Protein AF-A0A358D913-F1 (afdb_monomer_lite)

Foldseek 3Di:
DQLVVQADDFFLLVRQLVVCVVVVHPPVCSNVVSVVLCVVLVNPDDRRDTLVPDDSSSSVSSRD

Radius of gyration: 11.0 Å; chains: 1; bounding box: 21×25×27 Å

Structure (mmCIF, N/CA/C/O backbone):
data_AF-A0A358D913-F1
#
_entry.id   AF-A0A358D913-F1
#
loop_
_atom_site.group_PDB
_atom_site.id
_atom_site.type_symbol
_atom_site.label_atom_id
_atom_site.label_alt_id
_atom_site.label_comp_id
_atom_site.label_asym_id
_atom_site.label_entity_id
_atom_site.label_seq_id
_atom_site.pdbx_PDB_ins_code
_atom_site.Cartn_x
_atom_site.Cartn_y
_atom_site.Cartn_z
_atom_site.occupancy
_atom_site.B_iso_or_equiv
_atom_site.auth_seq_id
_atom_site.auth_comp_id
_atom_site.auth_asym_id
_atom_site.auth_atom_id
_atom_site.pdbx_PDB_model_num
ATOM 1 N N . GLN A 1 1 ? 6.759 15.425 -9.745 1.00 53.50 1 GLN A N 1
ATOM 2 C CA . GLN A 1 1 ? 7.037 14.732 -8.473 1.00 53.50 1 GLN A CA 1
ATOM 3 C C . GLN A 1 1 ? 7.807 13.476 -8.839 1.00 53.50 1 GLN A C 1
ATOM 5 O O . GLN A 1 1 ? 7.435 12.859 -9.830 1.00 53.50 1 GLN A O 1
ATOM 10 N N . ASP A 1 2 ? 8.908 13.189 -8.148 1.00 62.25 2 ASP A N 1
ATOM 11 C CA . ASP A 1 2 ? 9.699 11.971 -8.352 1.00 62.25 2 ASP A CA 1
ATOM 12 C C . ASP A 1 2 ? 8.977 10.806 -7.648 1.00 62.25 2 ASP A C 1
ATOM 14 O O . ASP A 1 2 ? 8.831 10.875 -6.429 1.00 62.25 2 ASP A O 1
ATOM 18 N N . PRO A 1 3 ? 8.461 9.788 -8.362 1.00 58.62 3 PRO A N 1
ATOM 19 C CA . PRO A 1 3 ? 7.760 8.661 -7.742 1.00 58.62 3 PRO A CA 1
ATOM 20 C C . PRO A 1 3 ? 8.630 7.901 -6.734 1.00 58.62 3 PRO A C 1
ATOM 22 O O . PRO A 1 3 ? 8.100 7.286 -5.813 1.00 58.62 3 PRO A O 1
ATOM 25 N N . ASP A 1 4 ? 9.958 7.962 -6.885 1.00 60.97 4 ASP A N 1
ATOM 26 C CA . ASP A 1 4 ? 10.890 7.261 -6.004 1.00 60.97 4 ASP A CA 1
ATOM 27 C C . ASP A 1 4 ? 10.974 7.890 -4.606 1.00 60.97 4 ASP A C 1
ATOM 29 O O . ASP A 1 4 ? 11.406 7.222 -3.669 1.00 60.97 4 ASP A O 1
ATOM 33 N N . SER A 1 5 ? 10.530 9.140 -4.421 1.00 63.38 5 SER A N 1
ATOM 34 C CA . SER A 1 5 ? 10.570 9.800 -3.108 1.00 63.38 5 SER A CA 1
ATOM 35 C C . SER A 1 5 ? 9.408 9.429 -2.183 1.00 63.38 5 SER A C 1
ATOM 37 O O . SER A 1 5 ? 9.405 9.851 -1.027 1.00 63.38 5 SER A O 1
ATOM 39 N N . GLN A 1 6 ? 8.424 8.668 -2.677 1.00 64.38 6 GLN A N 1
ATOM 40 C CA . GLN A 1 6 ? 7.198 8.345 -1.938 1.00 64.38 6 GLN A CA 1
ATOM 41 C C . GLN A 1 6 ? 7.151 6.913 -1.396 1.00 64.38 6 GLN A C 1
ATOM 43 O O . GLN A 1 6 ? 6.241 6.604 -0.640 1.00 64.38 6 GLN A O 1
ATOM 48 N N . VAL A 1 7 ? 8.122 6.064 -1.744 1.00 74.75 7 VAL A N 1
ATOM 49 C CA . VAL A 1 7 ? 8.209 4.683 -1.251 1.00 74.75 7 VAL A CA 1
ATOM 50 C C . VAL A 1 7 ? 9.133 4.628 -0.035 1.00 74.75 7 VAL A C 1
ATOM 52 O O . VAL A 1 7 ? 10.307 4.992 -0.127 1.00 74.75 7 VAL A O 1
ATOM 55 N N . VAL A 1 8 ? 8.624 4.145 1.096 1.00 77.25 8 VAL A N 1
ATOM 56 C CA . VAL A 1 8 ? 9.341 4.088 2.381 1.00 77.25 8 VAL A CA 1
ATOM 57 C C . VAL A 1 8 ? 9.822 2.668 2.715 1.00 77.25 8 VAL A C 1
ATOM 59 O O . VAL A 1 8 ? 10.849 2.485 3.372 1.00 77.25 8 VAL A O 1
ATOM 62 N N . LEU A 1 9 ? 9.101 1.649 2.256 1.00 88.44 9 LEU A N 1
ATOM 63 C CA . LEU A 1 9 ? 9.226 0.247 2.628 1.00 88.44 9 LEU A CA 1
ATOM 64 C C . LEU A 1 9 ? 9.612 -0.634 1.434 1.00 88.44 9 LEU A C 1
ATOM 66 O O . LEU A 1 9 ? 9.446 -0.307 0.259 1.00 88.44 9 LEU A O 1
ATOM 70 N N . ALA A 1 10 ? 10.179 -1.800 1.752 1.00 90.75 10 ALA A N 1
ATOM 71 C CA . ALA A 1 10 ? 10.779 -2.692 0.760 1.00 90.75 10 ALA A CA 1
ATOM 72 C C . ALA A 1 10 ? 9.761 -3.551 -0.009 1.00 90.75 10 ALA A C 1
ATOM 74 O O . ALA A 1 10 ? 10.107 -4.097 -1.060 1.00 90.75 10 ALA A O 1
ATOM 75 N N . ARG A 1 11 ? 8.541 -3.713 0.520 1.00 96.06 11 ARG A N 1
ATOM 76 C CA . ARG A 1 11 ? 7.498 -4.606 -0.009 1.00 96.06 11 ARG A CA 1
ATOM 77 C C . ARG A 1 11 ? 6.216 -3.826 -0.255 1.00 96.06 11 ARG A C 1
ATOM 79 O O . ARG A 1 11 ? 5.827 -3.011 0.575 1.00 96.06 11 ARG A O 1
ATOM 86 N N . VAL A 1 12 ? 5.557 -4.116 -1.374 1.00 95.94 12 VAL A N 1
ATOM 87 C CA . VAL A 1 12 ? 4.344 -3.409 -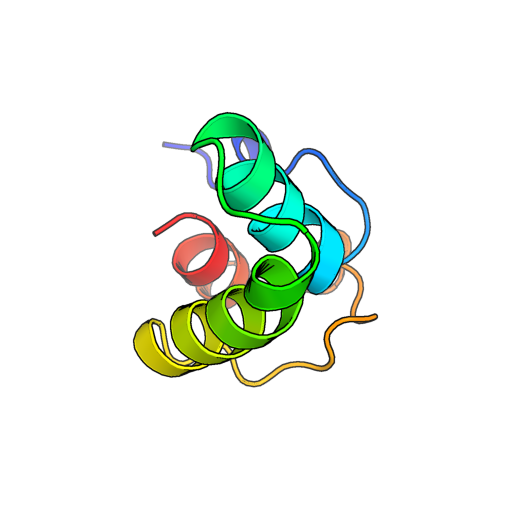1.817 1.00 95.94 12 VAL A CA 1
ATOM 88 C C . VAL A 1 12 ? 3.242 -3.447 -0.761 1.00 95.94 12 VAL A C 1
ATOM 90 O O . VAL A 1 12 ? 2.652 -2.417 -0.454 1.00 95.94 12 VAL A O 1
ATOM 93 N N . GLY A 1 13 ? 2.985 -4.615 -0.171 1.00 96.62 13 GLY A N 1
ATOM 94 C CA . GLY A 1 13 ? 1.955 -4.751 0.855 1.00 96.62 13 GLY A CA 1
ATOM 95 C C . GLY A 1 13 ? 2.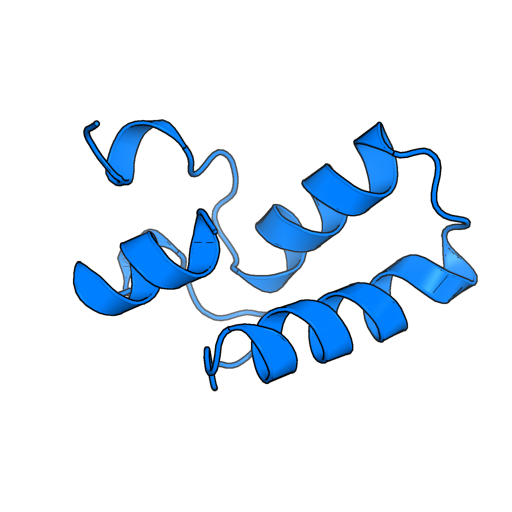255 -3.935 2.109 1.00 96.62 13 GLY A C 1
ATOM 96 O O . GLY A 1 13 ? 1.343 -3.328 2.663 1.00 96.62 13 GLY A O 1
ATOM 97 N N . ASP A 1 14 ? 3.523 -3.886 2.523 1.00 96.12 14 ASP A N 1
ATOM 98 C CA . ASP A 1 14 ? 3.936 -3.150 3.718 1.00 96.12 14 ASP A CA 1
ATOM 99 C C . ASP A 1 14 ? 3.823 -1.634 3.488 1.00 96.12 14 ASP A C 1
ATOM 101 O O . ASP A 1 14 ? 3.350 -0.922 4.369 1.00 96.12 14 ASP A O 1
ATOM 105 N N . GLU A 1 15 ? 4.172 -1.146 2.290 1.00 95.00 15 GLU A N 1
ATOM 106 C CA . GLU A 1 15 ? 4.016 0.265 1.897 1.00 95.00 15 GLU A CA 1
ATOM 107 C C . GLU A 1 15 ? 2.564 0.742 2.035 1.00 95.00 15 GLU A C 1
ATOM 109 O O . GLU A 1 15 ? 2.275 1.742 2.694 1.00 95.00 15 GLU A O 1
ATOM 114 N N . VAL A 1 16 ? 1.622 -0.007 1.458 1.00 95.88 16 VAL A N 1
ATOM 115 C CA . VAL A 1 16 ? 0.197 0.348 1.508 1.00 95.88 16 VAL A CA 1
ATOM 116 C C . VAL A 1 16 ? -0.360 0.175 2.927 1.00 95.88 16 VAL A C 1
ATOM 118 O O . VAL A 1 16 ? -1.182 0.976 3.383 1.00 95.88 16 VAL A O 1
ATOM 121 N N . ALA A 1 17 ? 0.108 -0.841 3.660 1.00 96.75 17 ALA A N 1
ATOM 122 C CA . ALA A 1 17 ? -0.267 -1.050 5.055 1.00 96.75 17 ALA A CA 1
ATOM 123 C C . ALA A 1 17 ? 0.176 0.123 5.939 1.00 96.75 17 ALA A C 1
ATOM 125 O O . ALA A 1 17 ? -0.602 0.561 6.783 1.00 96.75 17 ALA A O 1
ATOM 126 N N . PHE A 1 18 ? 1.362 0.687 5.701 1.00 94.62 18 PHE A N 1
ATOM 127 C CA . PHE A 1 18 ? 1.854 1.863 6.420 1.00 94.62 18 PHE A CA 1
ATOM 128 C C . PHE A 1 18 ? 0.932 3.077 6.243 1.00 94.62 18 PHE A C 1
ATOM 130 O O . PHE A 1 18 ? 0.613 3.770 7.211 1.00 94.62 18 PHE A O 1
ATOM 137 N N . GLY A 1 19 ? 0.417 3.301 5.030 1.00 93.19 19 GLY A N 1
ATOM 138 C CA . GLY A 1 19 ? -0.626 4.303 4.790 1.00 93.19 19 GLY A CA 1
ATOM 139 C C . GLY A 1 19 ? -1.895 4.043 5.614 1.00 93.19 19 GLY A C 1
ATOM 140 O O . GLY A 1 19 ? -2.426 4.960 6.241 1.00 93.19 19 GLY A O 1
ATOM 141 N N . CYS A 1 20 ? -2.350 2.789 5.684 1.00 95.06 20 CYS A N 1
ATOM 142 C CA . CYS A 1 20 ? -3.514 2.401 6.489 1.00 95.06 20 CYS A CA 1
ATOM 143 C C . CYS A 1 20 ? -3.292 2.616 7.998 1.00 95.06 20 CYS A C 1
ATOM 145 O O . CYS A 1 20 ? -4.195 3.098 8.685 1.00 95.06 20 CYS A O 1
ATOM 147 N N . GLU A 1 21 ? -2.102 2.295 8.515 1.00 95.88 21 GLU A N 1
ATOM 148 C CA . GLU A 1 21 ? -1.734 2.515 9.920 1.00 95.88 21 GLU A CA 1
ATOM 149 C C . GLU A 1 21 ? -1.756 4.005 10.276 1.00 95.88 21 GLU A C 1
ATOM 151 O O . GLU A 1 21 ? -2.347 4.392 11.286 1.00 95.88 21 GLU A O 1
ATOM 156 N N . ASN A 1 22 ? -1.200 4.857 9.408 1.00 94.69 22 ASN A N 1
ATOM 157 C CA . ASN A 1 22 ? -1.213 6.311 9.593 1.00 94.69 22 ASN A CA 1
ATOM 158 C C . ASN A 1 22 ? -2.632 6.902 9.580 1.00 94.69 22 ASN A C 1
ATOM 160 O O . ASN A 1 22 ? -2.884 7.925 10.216 1.00 94.69 22 ASN A O 1
ATOM 164 N N . LEU A 1 23 ? -3.569 6.251 8.885 1.00 95.31 23 LEU A N 1
ATOM 165 C CA . LEU A 1 23 ? -4.989 6.610 8.861 1.00 95.31 23 LEU A CA 1
ATOM 166 C C . LEU A 1 23 ? -5.789 6.023 10.039 1.00 95.31 23 LEU A C 1
ATOM 168 O O . LEU A 1 23 ? -6.989 6.278 10.142 1.00 95.31 23 LEU A O 1
ATOM 172 N N . GLY A 1 24 ? -5.154 5.248 10.925 1.00 97.19 24 GLY A N 1
ATOM 173 C CA . GLY A 1 24 ? -5.804 4.644 12.089 1.00 97.19 24 GLY A CA 1
ATOM 174 C C . GLY A 1 24 ? -6.756 3.495 11.747 1.00 97.19 24 GLY A C 1
ATOM 175 O O . GLY A 1 24 ? -7.698 3.239 12.497 1.00 97.19 24 GLY A O 1
ATOM 176 N N . VAL A 1 25 ? -6.545 2.811 10.618 1.00 97.62 25 VAL A N 1
ATOM 177 C CA . VAL A 1 25 ? -7.339 1.633 10.238 1.00 97.62 25 VAL A CA 1
ATOM 178 C C . VAL A 1 25 ? -7.111 0.499 11.255 1.00 97.62 25 VAL A C 1
ATOM 180 O O . VAL A 1 25 ? -5.956 0.218 11.589 1.00 97.62 25 VAL A O 1
ATOM 183 N N . PRO A 1 26 ? -8.168 -0.189 11.739 1.00 98.12 26 PRO A N 1
ATOM 184 C CA . PRO A 1 26 ? -8.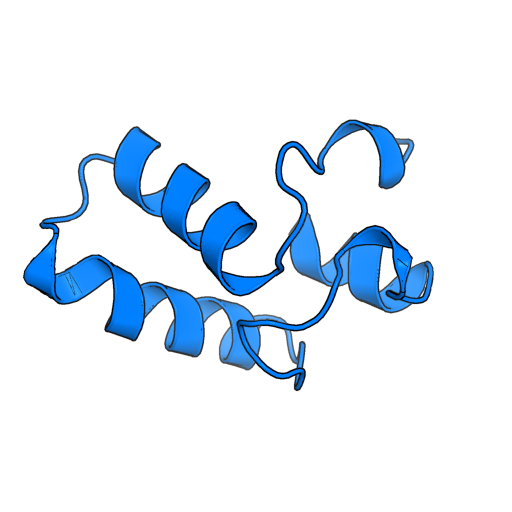020 -1.345 12.623 1.00 98.12 26 PRO A CA 1
ATOM 185 C C . PRO A 1 26 ? -7.158 -2.442 11.994 1.00 98.12 26 PRO A C 1
ATOM 187 O O . PRO A 1 26 ? -7.292 -2.749 10.808 1.00 98.12 26 PRO A O 1
ATOM 190 N N . ARG A 1 27 ? -6.280 -3.063 12.788 1.00 95.94 27 ARG A N 1
ATOM 191 C CA . ARG A 1 27 ? -5.263 -4.016 12.303 1.00 95.94 27 ARG A CA 1
ATOM 192 C C . ARG A 1 27 ? -5.868 -5.185 11.525 1.00 95.94 27 ARG A C 1
ATOM 194 O O . ARG A 1 27 ? -5.285 -5.650 10.548 1.00 95.94 27 ARG A O 1
ATOM 201 N N . GLU A 1 28 ? -7.020 -5.661 11.969 1.00 97.56 28 GLU A N 1
ATOM 202 C CA . GLU A 1 28 ? -7.790 -6.736 11.356 1.00 97.56 28 GLU A CA 1
ATOM 203 C C . GLU A 1 28 ? -8.333 -6.376 9.962 1.00 97.56 28 GLU A C 1
ATOM 205 O O . GLU A 1 28 ? -8.550 -7.272 9.149 1.00 97.56 28 GLU A O 1
ATOM 210 N N . GLU A 1 29 ? -8.490 -5.085 9.656 1.00 98.06 29 GLU A N 1
ATOM 211 C CA . GLU A 1 29 ? -8.986 -4.589 8.369 1.00 98.06 29 GLU A CA 1
ATOM 212 C C . GLU A 1 29 ? -7.864 -4.246 7.382 1.00 98.06 29 GLU A C 1
ATOM 214 O O . GLU A 1 29 ? -8.095 -4.278 6.171 1.00 98.06 29 GLU A O 1
ATOM 219 N N . ILE A 1 30 ? -6.654 -3.939 7.873 1.00 97.94 30 ILE A N 1
ATOM 220 C CA . ILE A 1 30 ? -5.545 -3.411 7.058 1.00 97.94 30 ILE A CA 1
ATOM 221 C C . ILE A 1 30 ? -5.309 -4.264 5.814 1.00 97.94 30 ILE A C 1
ATOM 223 O O . ILE A 1 30 ? -5.318 -3.745 4.704 1.00 97.94 30 ILE A O 1
ATOM 227 N N . TRP A 1 31 ? -5.151 -5.579 5.962 1.00 97.38 31 TRP A N 1
ATOM 228 C CA . TRP A 1 31 ? -4.815 -6.437 4.823 1.00 97.38 31 TRP A CA 1
ATOM 229 C C . TRP A 1 31 ? -5.946 -6.589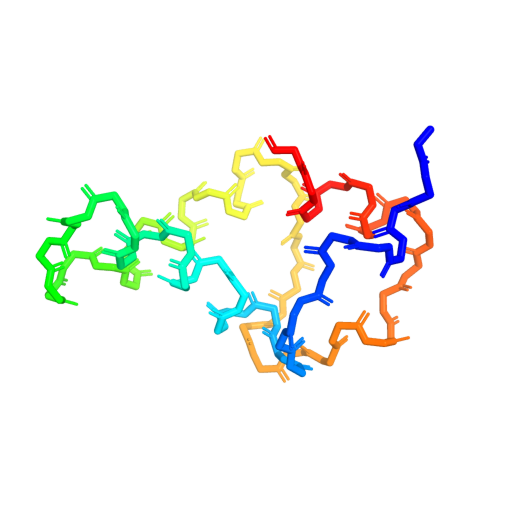 3.802 1.00 97.38 31 TRP A C 1
ATOM 231 O O . TRP A 1 31 ? -5.657 -6.837 2.632 1.00 97.38 31 TRP A O 1
ATOM 241 N N . SER A 1 32 ? -7.211 -6.428 4.212 1.00 97.69 32 SER A N 1
ATOM 242 C CA . SER A 1 32 ? -8.325 -6.339 3.256 1.00 97.69 32 SER A CA 1
ATOM 243 C C . SER A 1 32 ? -8.205 -5.053 2.450 1.00 97.69 32 SER A C 1
ATOM 245 O O . SER A 1 32 ? -8.161 -5.094 1.223 1.00 97.69 32 SER A O 1
ATOM 247 N N . ARG A 1 33 ? -8.024 -3.922 3.144 1.00 97.50 33 ARG A N 1
ATOM 248 C CA . ARG A 1 33 ? -7.914 -2.604 2.510 1.00 97.50 33 ARG A CA 1
ATOM 249 C C . ARG A 1 33 ? -6.684 -2.461 1.623 1.00 97.50 33 ARG A C 1
ATOM 251 O O . ARG A 1 33 ? -6.769 -1.815 0.590 1.00 97.50 33 ARG A O 1
ATOM 258 N N . VAL A 1 34 ? -5.565 -3.092 1.980 1.00 97.44 34 VAL A N 1
ATOM 259 C CA . VAL A 1 34 ? -4.361 -3.143 1.139 1.00 97.44 34 VAL A CA 1
ATOM 260 C C . VAL A 1 34 ? -4.673 -3.798 -0.205 1.00 97.44 34 VAL A C 1
ATOM 262 O O . VAL A 1 34 ? -4.313 -3.252 -1.242 1.00 97.44 34 VAL A O 1
ATOM 265 N N . ARG A 1 35 ? -5.362 -4.946 -0.202 1.00 96.75 35 ARG A N 1
ATOM 266 C CA . ARG A 1 35 ? -5.744 -5.633 -1.447 1.00 96.75 35 ARG A CA 1
ATOM 267 C C . ARG A 1 35 ? -6.709 -4.785 -2.266 1.00 96.75 35 ARG A C 1
ATOM 269 O O . ARG A 1 35 ? -6.461 -4.570 -3.444 1.00 96.75 35 ARG A O 1
ATOM 276 N N . GLU A 1 36 ? -7.737 -4.237 -1.622 1.00 97.00 36 GLU A N 1
ATOM 277 C CA . GLU A 1 36 ? -8.706 -3.354 -2.278 1.00 97.00 36 GLU A CA 1
ATOM 278 C C . GLU A 1 36 ? -8.029 -2.125 -2.903 1.00 97.00 36 GLU A C 1
ATOM 280 O O . GLU A 1 36 ? -8.320 -1.779 -4.043 1.00 97.00 36 GLU A O 1
ATOM 285 N N . ALA A 1 37 ? -7.089 -1.487 -2.202 1.00 96.06 37 ALA A N 1
ATOM 286 C CA . ALA A 1 37 ? -6.353 -0.334 -2.713 1.00 96.06 37 ALA A CA 1
ATOM 287 C C . ALA A 1 37 ? -5.507 -0.687 -3.945 1.00 96.06 37 ALA A C 1
ATOM 289 O O . ALA A 1 37 ? -5.549 0.034 -4.941 1.00 96.06 37 ALA A O 1
ATOM 290 N N . LEU A 1 38 ? -4.784 -1.812 -3.903 1.00 96.75 38 LEU A N 1
ATOM 291 C CA . LEU A 1 38 ? -3.989 -2.290 -5.038 1.00 96.75 38 LEU A CA 1
ATOM 292 C C . LEU A 1 38 ? -4.867 -2.617 -6.252 1.00 96.75 38 LEU A C 1
ATOM 294 O O . LEU A 1 38 ? -4.520 -2.238 -7.374 1.00 96.75 38 LEU A O 1
ATOM 298 N N . ASP A 1 39 ? -6.023 -3.243 -6.029 1.00 96.25 39 ASP A N 1
ATOM 299 C CA . ASP A 1 39 ? -7.000 -3.539 -7.079 1.00 96.25 39 ASP A CA 1
ATOM 300 C C . ASP A 1 39 ? -7.564 -2.248 -7.699 1.00 96.25 39 ASP A C 1
ATOM 302 O O . ASP A 1 39 ? -7.655 -2.135 -8.924 1.00 96.25 39 ASP A O 1
ATOM 306 N N . LEU A 1 40 ? -7.883 -1.239 -6.878 1.00 96.50 40 LEU A N 1
ATOM 307 C CA . LEU A 1 40 ? -8.421 0.052 -7.329 1.00 96.50 40 LEU A CA 1
ATOM 308 C C . LEU A 1 40 ? -7.459 0.813 -8.248 1.00 96.50 40 LEU A C 1
ATOM 310 O O . LEU A 1 40 ? -7.901 1.438 -9.214 1.00 96.50 40 LEU A O 1
ATOM 314 N N . VAL A 1 41 ? -6.153 0.751 -7.976 1.00 94.69 41 VAL A N 1
ATOM 315 C CA . VAL A 1 41 ? -5.127 1.387 -8.822 1.00 94.69 41 VAL A CA 1
ATOM 316 C C . VAL A 1 41 ? -4.630 0.472 -9.947 1.00 94.69 41 VAL A C 1
ATOM 318 O O . VAL A 1 41 ? -3.795 0.887 -10.754 1.00 94.69 41 VAL A O 1
ATOM 321 N N . GLY A 1 42 ? -5.136 -0.764 -10.035 1.00 95.75 42 GLY A N 1
ATOM 322 C CA . GLY A 1 42 ? -4.736 -1.749 -11.041 1.00 95.75 42 GLY A CA 1
ATOM 323 C C . GLY A 1 42 ? -3.277 -2.196 -10.903 1.00 95.75 42 GLY A C 1
ATOM 324 O O . GLY A 1 42 ? -2.584 -2.391 -11.909 1.00 95.75 42 GLY A O 1
ATOM 325 N N . LEU A 1 43 ? -2.778 -2.299 -9.669 1.00 96.44 43 LEU A N 1
ATOM 326 C CA . LEU A 1 43 ? -1.438 -2.788 -9.358 1.00 96.44 43 LEU A CA 1
ATOM 327 C C . LEU A 1 43 ? -1.493 -4.269 -8.956 1.00 96.44 43 LEU A C 1
ATOM 329 O O . LEU A 1 43 ? -1.424 -4.623 -7.784 1.00 96.44 43 LEU A O 1
ATOM 333 N N . ASP A 1 44 ? -1.584 -5.130 -9.969 1.00 94.31 44 ASP A N 1
ATOM 334 C CA . ASP A 1 44 ? -1.612 -6.588 -9.814 1.00 94.31 44 ASP A CA 1
ATOM 335 C C . ASP A 1 44 ? -0.194 -7.152 -9.615 1.00 94.31 44 ASP A C 1
ATOM 337 O O . ASP A 1 44 ? 0.499 -7.536 -10.562 1.00 94.31 44 ASP A O 1
ATOM 341 N N . VAL A 1 45 ? 0.282 -7.112 -8.369 1.00 94.75 45 VAL A N 1
ATOM 342 C CA . VAL A 1 45 ? 1.546 -7.723 -7.939 1.00 94.75 45 VAL A CA 1
ATOM 343 C C . VAL A 1 45 ? 1.367 -8.407 -6.581 1.00 94.75 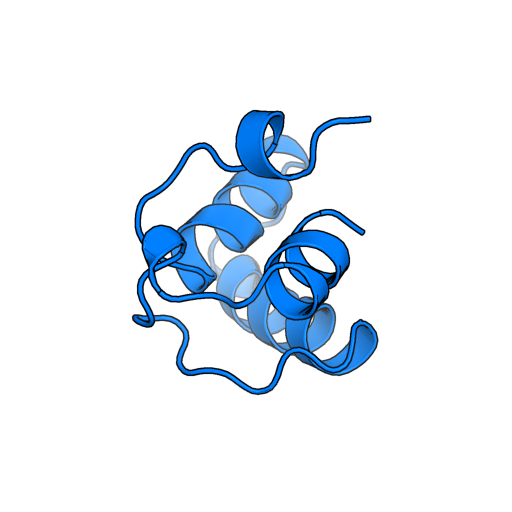45 VAL A C 1
ATOM 345 O O . VAL A 1 45 ? 0.534 -7.982 -5.777 1.00 94.75 45 VAL A O 1
ATOM 348 N N . PRO A 1 46 ? 2.167 -9.442 -6.269 1.00 96.50 46 PRO A N 1
ATOM 349 C CA . PRO A 1 46 ? 2.174 -10.034 -4.937 1.00 96.50 46 PRO A CA 1
ATOM 350 C C . PRO A 1 46 ? 2.477 -8.999 -3.841 1.00 96.50 46 PRO A C 1
ATOM 352 O O . PRO A 1 46 ? 3.311 -8.114 -4.024 1.00 96.50 46 PRO A O 1
ATOM 355 N N . LEU A 1 47 ? 1.860 -9.135 -2.664 1.00 95.81 47 LEU A N 1
ATOM 356 C CA . LEU A 1 47 ? 2.104 -8.225 -1.532 1.00 95.81 47 LEU A CA 1
ATOM 357 C C . LEU A 1 47 ? 3.564 -8.243 -1.056 1.00 95.81 47 LEU A C 1
ATOM 359 O O . LEU A 1 47 ? 4.060 -7.262 -0.507 1.00 95.81 47 LEU A O 1
ATOM 363 N N . ASP A 1 48 ? 4.254 -9.364 -1.254 1.00 96.44 48 ASP A N 1
ATOM 364 C CA . ASP A 1 48 ? 5.668 -9.539 -0.942 1.00 96.44 48 ASP A CA 1
ATOM 365 C C . ASP A 1 48 ? 6.615 -9.061 -2.045 1.00 96.44 48 ASP A C 1
ATOM 367 O O . ASP A 1 48 ? 7.834 -9.121 -1.869 1.00 96.44 48 ASP A O 1
ATOM 371 N N . HIS A 1 49 ? 6.070 -8.566 -3.158 1.00 96.56 49 HIS A N 1
ATOM 372 C CA . HIS A 1 49 ? 6.854 -8.049 -4.262 1.00 96.56 49 HIS A CA 1
ATOM 373 C C . HIS A 1 49 ? 7.688 -6.849 -3.819 1.00 96.56 49 HIS A C 1
ATOM 375 O O . HIS A 1 49 ? 7.220 -5.979 -3.078 1.00 96.56 49 HIS A O 1
ATOM 381 N N . SER A 1 50 ? 8.936 -6.798 -4.284 1.00 95.56 50 SER A N 1
ATOM 382 C CA . SER A 1 50 ? 9.833 -5.715 -3.911 1.00 95.56 50 SER A CA 1
ATOM 383 C C . SER A 1 50 ? 9.433 -4.414 -4.596 1.00 95.56 50 SER A C 1
ATOM 385 O O . SER A 1 50 ? 9.252 -4.375 -5.812 1.00 95.56 50 SER A O 1
ATOM 387 N N . THR A 1 51 ? 9.361 -3.326 -3.836 1.00 93.06 51 THR A N 1
ATOM 388 C CA . THR A 1 51 ? 9.040 -1.994 -4.368 1.00 93.06 51 THR A CA 1
ATOM 389 C C . THR A 1 51 ? 10.100 -1.476 -5.346 1.00 93.06 51 THR A C 1
ATOM 391 O O . THR A 1 51 ? 9.781 -0.743 -6.283 1.00 93.06 51 THR A O 1
ATOM 394 N N . THR A 1 52 ? 11.356 -1.912 -5.209 1.00 92.00 52 THR A N 1
ATOM 395 C CA . THR A 1 52 ? 12.448 -1.551 -6.130 1.00 92.00 52 THR A CA 1
ATOM 396 C C . THR A 1 52 ? 12.378 -2.287 -7.467 1.00 92.00 52 THR A C 1
ATOM 398 O O . THR A 1 52 ? 12.946 -1.810 -8.448 1.00 92.00 52 THR A O 1
ATOM 401 N N . ALA A 1 53 ? 11.663 -3.415 -7.527 1.00 93.50 53 ALA A N 1
ATOM 402 C CA . ALA A 1 53 ? 11.450 -4.194 -8.746 1.00 93.50 53 ALA A CA 1
ATOM 403 C C . ALA A 1 53 ? 10.277 -3.671 -9.597 1.00 93.50 53 ALA A C 1
ATOM 405 O O . ALA A 1 53 ? 10.079 -4.131 -10.722 1.00 93.50 53 ALA A O 1
ATOM 406 N N . LEU A 1 54 ? 9.518 -2.695 -9.089 1.00 93.19 54 LEU A N 1
ATOM 407 C CA . LEU A 1 54 ? 8.427 -2.070 -9.826 1.00 93.19 54 LEU A CA 1
ATOM 408 C C . LEU A 1 54 ? 8.953 -1.206 -10.975 1.00 93.19 54 LEU A C 1
ATOM 410 O O . LEU A 1 54 ? 9.864 -0.389 -10.816 1.00 93.19 54 LEU A O 1
ATOM 414 N N . SER A 1 55 ? 8.307 -1.324 -12.134 1.00 93.44 55 SER A N 1
ATOM 415 C CA . SER A 1 55 ? 8.471 -0.363 -13.226 1.00 93.44 55 SER A CA 1
ATOM 416 C C . SER A 1 55 ? 8.027 1.041 -12.797 1.00 93.44 55 SER A C 1
ATOM 418 O O . SER A 1 55 ? 7.210 1.197 -11.888 1.00 93.44 55 SER A O 1
ATOM 420 N N . GLY A 1 56 ? 8.488 2.082 -13.496 1.00 91.38 56 GLY A N 1
ATOM 421 C CA . GLY A 1 56 ? 8.103 3.466 -13.183 1.00 91.38 56 GLY A CA 1
ATOM 422 C C . GLY A 1 56 ? 6.584 3.695 -13.169 1.00 91.38 56 GLY A C 1
ATOM 423 O O . GLY A 1 56 ? 6.071 4.363 -12.277 1.00 91.38 56 GLY A O 1
ATOM 424 N N . GLY A 1 57 ? 5.842 3.072 -14.092 1.00 92.38 57 GLY A N 1
ATOM 425 C CA . GLY A 1 57 ? 4.377 3.152 -14.114 1.00 92.38 57 GLY A CA 1
ATOM 426 C C . GLY A 1 57 ? 3.706 2.428 -12.940 1.00 92.38 57 GLY A C 1
ATOM 427 O O . GLY A 1 57 ? 2.683 2.886 -12.440 1.00 92.38 57 GLY A O 1
ATOM 428 N N . GLN A 1 58 ? 4.287 1.325 -12.462 1.00 94.38 58 GLN A N 1
ATOM 429 C CA . GLN A 1 58 ? 3.799 0.643 -11.261 1.00 94.38 58 GLN A CA 1
ATOM 430 C C . GLN A 1 58 ? 4.104 1.442 -9.991 1.00 94.38 58 GLN A C 1
ATOM 432 O O . GLN A 1 58 ? 3.231 1.549 -9.138 1.00 94.38 58 GLN A O 1
ATOM 437 N N . LYS A 1 59 ? 5.288 2.058 -9.886 1.00 92.06 59 LYS A N 1
ATOM 438 C CA . LYS A 1 59 ? 5.610 2.980 -8.785 1.00 92.06 59 LYS A CA 1
ATOM 439 C C . LYS A 1 59 ? 4.669 4.178 -8.760 1.00 92.06 59 LYS A C 1
ATOM 441 O O . LYS A 1 59 ? 4.212 4.572 -7.697 1.00 92.06 59 LYS A O 1
ATOM 446 N N . GLN A 1 60 ? 4.323 4.711 -9.933 1.00 90.31 60 GLN A N 1
ATOM 447 C CA . GLN A 1 60 ? 3.331 5.775 -10.028 1.00 90.31 60 GLN A CA 1
ATOM 448 C C . GLN A 1 60 ? 1.971 5.325 -9.482 1.00 90.31 60 GLN A C 1
ATOM 450 O O . GLN A 1 60 ? 1.377 6.077 -8.728 1.00 90.31 60 GLN A O 1
ATOM 455 N N . ARG A 1 61 ? 1.497 4.114 -9.811 1.00 93.12 61 ARG A N 1
ATOM 456 C CA . ARG A 1 61 ? 0.242 3.570 -9.254 1.00 93.12 61 ARG A CA 1
ATOM 457 C C . ARG A 1 61 ? 0.307 3.326 -7.752 1.00 93.12 61 ARG A C 1
ATOM 459 O O . ARG A 1 61 ? -0.682 3.565 -7.082 1.00 93.12 61 ARG A O 1
ATOM 466 N N . LEU A 1 62 ? 1.446 2.855 -7.244 1.00 91.69 62 LEU A N 1
ATOM 467 C CA . LEU A 1 62 ? 1.650 2.633 -5.811 1.00 91.69 62 LEU A CA 1
ATOM 468 C C . LEU A 1 62 ? 1.565 3.940 -5.002 1.00 91.69 62 LEU A C 1
ATOM 470 O O . LEU A 1 62 ? 1.201 3.901 -3.836 1.00 91.69 62 LEU A O 1
ATOM 474 N N . ALA A 1 63 ? 1.900 5.076 -5.620 1.00 87.31 63 ALA A N 1
ATOM 475 C CA . ALA A 1 63 ? 1.877 6.399 -4.997 1.00 87.31 63 ALA A CA 1
ATOM 476 C C . ALA A 1 63 ? 0.555 7.181 -5.189 1.00 87.31 63 ALA A C 1
ATOM 478 O O . ALA A 1 63 ? 0.486 8.340 -4.776 1.00 87.31 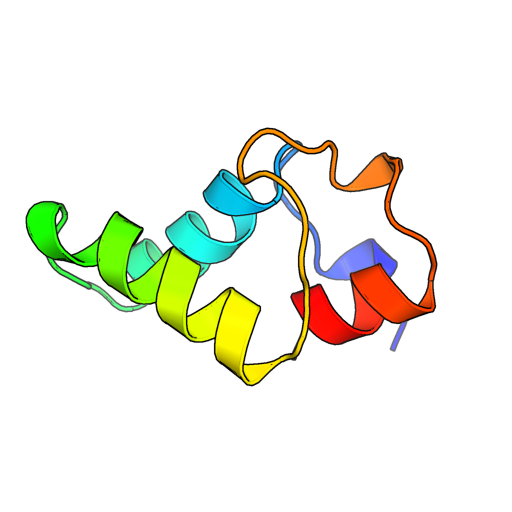63 ALA A O 1
ATOM 479 N N . LEU A 1 64 ? -0.454 6.607 -5.861 1.00 83.12 64 LEU A N 1
ATOM 480 C CA . LEU A 1 64 ? -1.784 7.217 -6.046 1.00 83.12 64 LEU A CA 1
ATOM 481 C C . LEU A 1 64 ? -2.705 6.911 -4.863 1.00 83.12 64 LEU A C 1
ATOM 483 O O . LEU A 1 64 ? -3.450 7.841 -4.478 1.00 83.12 64 LEU A O 1
#

Sequence (64 aa):
QDPDSQVVLARVGDEVAFGCENLGVPREEIWSRVREALDLVGLDVPLDHSTTALSGGQKQRLAL

Secondary structure (DSSP, 8-state):
--GGGG--SSBHHHHHHHHHHHTT--HHHHHHHHHHHHHHTT----TTSBGGGS-HHHHHHHT-

pLDDT: mean 91.01, std 10.74, range [53.5, 98.12]